Protein AF-A0A1V0URB6-F1 (afdb_monomer_lite)

Foldseek 3Di:
DDDPPADVPNDDPVNDDPPNDDPVNADPPSDDPVNADPPSDDPVNDDPPNDDPVNADVPNDDPVNDDPPNCDPVNDDVPSDDPVNDDPPNQDPVNDDPPPPPPDPDPDPPPPPDPPDDDD

Secondary structure (DSSP, 8-state):
--STTS-TT---GGGS-TT-S-GGGPPTT-S-GGG--TT-S-GGGS-TT-S-GGGSPTT-S-GGGS-TT-S-GGG--TTSS-GGGSPTT-S-GGGS------------TT-SSSS----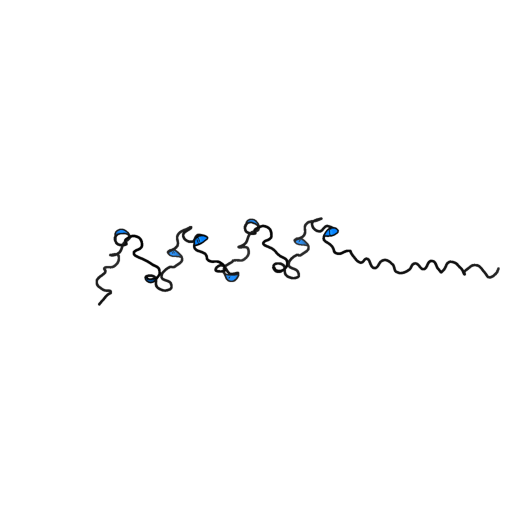-

Organism: NCBI:txid1477

Radius of gyration: 36.59 Å; chains: 1; bounding box: 88×35×110 Å

pLDDT: mean 78.76, std 15.36, range [36.0, 91.94]

Sequence (120 aa):
MGREKIQDGAVGPEQLAFQSVGGQHLEERAVQSDHLDEEAVQSRHIGTGVIQAGHLQNSAVQSDALADGSVNERSLRDGAVITSKLAGYSVTGDKLAPVRSKSSILISTASVRNICVIKV

Structure (mmCIF, N/CA/C/O backbone):
data_AF-A0A1V0URB6-F1
#
_entry.id   AF-A0A1V0URB6-F1
#
loop_
_atom_site.group_PDB
_atom_site.id
_atom_site.type_symbol
_atom_site.label_atom_id
_atom_site.label_alt_id
_atom_site.label_comp_id
_atom_site.label_asym_id
_atom_site.label_entity_id
_atom_site.label_seq_id
_atom_site.pdbx_PDB_ins_code
_atom_site.Cartn_x
_atom_site.Cartn_y
_atom_site.Cartn_z
_atom_site.occupancy
_atom_site.B_iso_or_equiv
_atom_site.auth_seq_id
_atom_site.auth_comp_id
_atom_site.auth_asym_id
_atom_site.auth_atom_id
_atom_site.pdbx_PDB_model_num
ATOM 1 N N . MET A 1 1 ? -22.972 -11.613 41.907 1.00 45.97 1 MET A N 1
ATOM 2 C CA . MET A 1 1 ? -24.144 -10.796 41.515 1.00 45.97 1 MET A CA 1
ATOM 3 C C . MET A 1 1 ? -23.679 -9.847 40.425 1.00 45.97 1 MET A C 1
ATOM 5 O O . MET A 1 1 ? -22.687 -9.188 40.691 1.00 45.97 1 MET A O 1
ATOM 9 N N . GLY A 1 2 ? -24.270 -9.777 39.224 1.00 57.16 2 GLY A N 1
ATOM 10 C CA . GLY A 1 2 ? -23.709 -8.805 38.266 1.00 57.16 2 GLY A CA 1
ATOM 11 C C . GLY A 1 2 ? -24.388 -8.514 36.929 1.00 57.16 2 GLY A C 1
ATOM 12 O O . GLY A 1 2 ? -24.106 -7.455 36.393 1.00 57.16 2 GLY A O 1
ATOM 13 N N . ARG A 1 3 ? -25.262 -9.363 36.373 1.00 61.28 3 ARG A N 1
ATOM 14 C CA . ARG A 1 3 ? -25.781 -9.135 35.002 1.00 61.28 3 ARG A CA 1
ATOM 15 C C . ARG A 1 3 ? -27.259 -8.745 34.907 1.00 61.28 3 ARG A C 1
ATOM 17 O O . ARG A 1 3 ? -27.679 -8.241 33.883 1.00 61.28 3 ARG A O 1
ATOM 24 N N . GLU A 1 4 ? -28.033 -8.902 35.978 1.00 70.25 4 GLU A N 1
ATOM 25 C CA . GLU A 1 4 ? -29.501 -8.758 35.919 1.00 70.25 4 GLU A CA 1
ATOM 26 C C . GLU A 1 4 ? -30.027 -7.356 36.264 1.00 70.25 4 GLU A C 1
ATOM 28 O O . GLU A 1 4 ? -31.230 -7.122 36.253 1.00 70.25 4 GLU A O 1
ATOM 33 N N . LYS A 1 5 ? -29.153 -6.404 36.611 1.00 76.62 5 LYS A N 1
ATOM 34 C CA . LYS A 1 5 ? -29.571 -5.047 37.016 1.00 76.62 5 LYS A CA 1
ATOM 35 C C . LYS A 1 5 ? -29.701 -4.070 35.844 1.00 76.62 5 LYS A C 1
ATOM 37 O O . LYS A 1 5 ? -30.145 -2.946 36.061 1.00 76.62 5 LYS A O 1
ATOM 42 N N . ILE A 1 6 ? -29.309 -4.480 34.641 1.00 81.44 6 ILE A N 1
ATOM 43 C CA . ILE A 1 6 ? -29.324 -3.642 33.443 1.00 81.44 6 ILE A CA 1
ATOM 44 C C . ILE A 1 6 ? -30.411 -4.176 32.517 1.00 81.44 6 ILE A C 1
ATOM 46 O O . ILE A 1 6 ? -30.396 -5.343 32.137 1.00 81.44 6 ILE A O 1
ATOM 50 N N . GLN A 1 7 ? -31.379 -3.317 32.216 1.00 83.31 7 GLN A N 1
ATOM 51 C CA . GLN A 1 7 ? -32.433 -3.602 31.247 1.00 83.31 7 GLN A CA 1
ATOM 52 C C . GLN A 1 7 ? -31.828 -3.532 29.843 1.00 83.31 7 GLN A C 1
ATOM 54 O O . GLN A 1 7 ? -30.874 -2.781 29.624 1.00 83.31 7 GLN A O 1
ATOM 59 N N . ASP A 1 8 ? -32.378 -4.283 28.897 1.00 77.62 8 ASP A N 1
ATO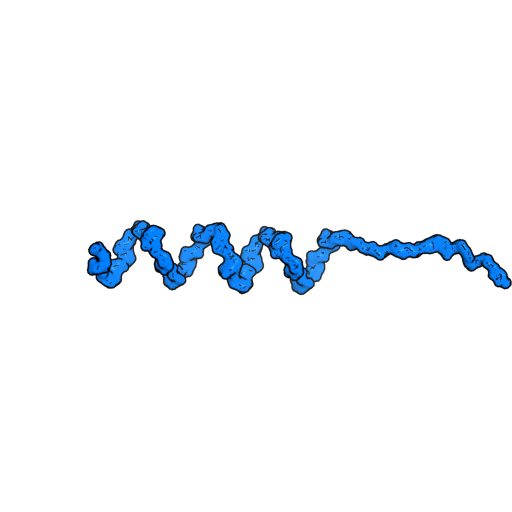M 60 C CA . ASP A 1 8 ? -31.882 -4.245 27.524 1.00 77.62 8 ASP A CA 1
ATOM 61 C C . ASP A 1 8 ? -32.033 -2.825 26.946 1.00 77.62 8 ASP A C 1
ATOM 63 O O . ASP A 1 8 ? -33.069 -2.181 27.125 1.00 77.62 8 ASP A O 1
ATOM 67 N N . GLY A 1 9 ? -30.966 -2.291 26.348 1.00 80.25 9 GLY A N 1
ATOM 68 C CA . GLY A 1 9 ? -30.923 -0.903 25.866 1.00 80.25 9 GLY A CA 1
ATOM 69 C C . GLY A 1 9 ? -30.803 0.189 26.943 1.00 80.25 9 GLY A C 1
ATOM 70 O O . GLY A 1 9 ? -30.852 1.369 26.608 1.00 80.25 9 GLY A O 1
ATOM 71 N N . ALA A 1 10 ? -30.612 -0.149 28.225 1.00 85.00 10 ALA A N 1
ATOM 72 C CA . ALA A 1 10 ? -30.462 0.858 29.287 1.00 85.00 10 ALA A CA 1
ATOM 73 C C . ALA A 1 10 ? -29.160 1.685 29.200 1.00 85.00 10 ALA A C 1
ATOM 75 O O . ALA A 1 10 ? -29.040 2.707 29.876 1.00 85.00 10 ALA A O 1
ATOM 76 N N . VAL A 1 11 ? -28.184 1.246 28.398 1.00 85.12 11 VAL A N 1
ATOM 77 C CA . VAL A 1 11 ? -26.924 1.960 28.151 1.00 85.12 11 VAL A CA 1
ATOM 78 C C . VAL A 1 11 ? -26.919 2.455 26.707 1.00 85.12 11 VAL A C 1
ATOM 80 O O . VAL A 1 11 ? -26.691 1.680 25.782 1.00 85.12 11 VAL A O 1
ATOM 83 N N . GLY A 1 12 ? -27.189 3.744 26.534 1.00 84.19 12 GLY A N 1
ATOM 84 C CA . GLY A 1 12 ? -27.039 4.490 25.291 1.00 84.19 12 GLY A CA 1
ATOM 85 C C . GLY A 1 12 ? -25.819 5.423 25.325 1.00 84.19 12 GLY A C 1
ATOM 86 O O . GLY A 1 12 ? -25.002 5.363 26.253 1.00 84.19 12 GLY A O 1
ATOM 87 N N . PRO A 1 13 ? -25.666 6.291 24.311 1.00 80.19 13 PRO A N 1
ATOM 88 C CA . PRO A 1 13 ? -24.522 7.192 24.207 1.00 80.19 13 PRO A CA 1
ATOM 89 C C . PRO A 1 13 ? -24.460 8.214 25.352 1.00 80.19 13 PRO A C 1
ATOM 91 O O . PRO A 1 13 ? -23.367 8.583 25.775 1.00 80.19 13 PRO A O 1
ATOM 94 N N . GLU A 1 14 ? -25.597 8.629 25.915 1.00 88.19 14 GLU A N 1
ATOM 95 C CA . GLU A 1 14 ? -25.648 9.600 27.015 1.00 88.19 14 GLU A CA 1
ATOM 96 C C . GLU A 1 14 ? -25.140 9.027 28.347 1.00 88.19 14 GLU A C 1
ATOM 98 O O . GLU A 1 14 ? -24.744 9.779 29.239 1.00 88.19 14 GLU A O 1
ATOM 103 N N . GLN A 1 15 ? -25.148 7.700 28.500 1.00 89.00 15 GLN A N 1
ATOM 104 C CA . GLN A 1 15 ? -24.692 7.007 29.708 1.00 89.00 15 GLN A CA 1
ATOM 105 C C . GLN A 1 15 ? -23.187 6.692 29.672 1.00 89.00 15 GLN A C 1
ATOM 107 O O . GLN A 1 15 ? -22.630 6.260 30.685 1.00 89.00 15 GLN A O 1
ATOM 112 N N . LEU A 1 16 ? -22.515 6.927 28.540 1.00 88.00 16 LEU A N 1
ATOM 113 C CA . LEU A 1 16 ? -21.081 6.712 28.371 1.00 88.00 16 LEU A CA 1
ATOM 114 C C . LEU A 1 16 ? -20.331 8.046 28.420 1.00 88.00 16 LEU A C 1
ATOM 116 O O . LEU A 1 16 ? -20.317 8.825 27.471 1.00 88.00 16 LEU A O 1
ATOM 120 N N . ALA 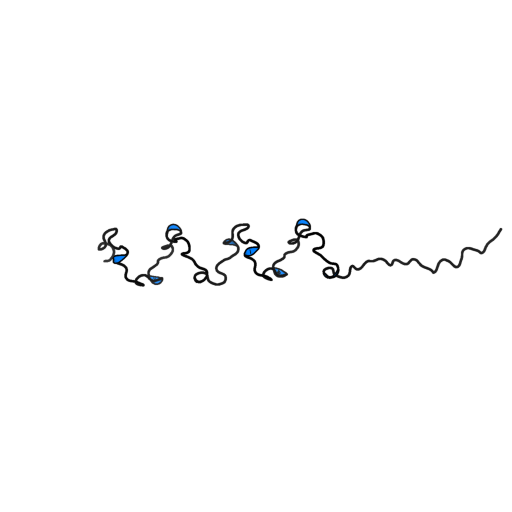A 1 17 ? -19.646 8.296 29.537 1.00 88.69 17 ALA A N 1
ATOM 121 C CA . ALA A 1 17 ? -18.743 9.436 29.636 1.00 88.69 17 ALA A CA 1
ATOM 122 C C . ALA A 1 17 ? -17.556 9.283 28.667 1.00 88.69 17 ALA A C 1
ATOM 124 O O . ALA A 1 17 ? -17.112 8.167 28.371 1.00 88.69 17 ALA A O 1
ATOM 125 N N . PHE A 1 18 ? -17.000 10.410 28.216 1.00 82.69 18 PHE A N 1
ATOM 126 C CA . PHE A 1 18 ? -15.811 10.427 27.363 1.00 82.69 18 PHE A CA 1
ATOM 127 C C . PHE A 1 18 ? -14.676 9.599 27.991 1.00 82.69 18 PHE A C 1
ATOM 129 O O . PHE A 1 18 ? -14.393 9.738 29.178 1.00 82.69 18 PHE A O 1
ATOM 136 N N . GLN A 1 19 ? -14.051 8.721 27.196 1.00 86.19 19 GLN A N 1
ATOM 137 C CA . GLN A 1 19 ? -12.968 7.810 27.616 1.00 86.19 19 GLN A CA 1
ATOM 138 C C . GLN A 1 19 ? -13.325 6.779 28.704 1.00 86.19 19 GLN A C 1
ATOM 140 O O . GLN A 1 19 ? -12.435 6.099 29.212 1.00 86.19 19 GLN A O 1
ATOM 145 N N . SER A 1 20 ? -14.605 6.596 29.040 1.00 90.00 20 SER A N 1
ATOM 146 C CA . SER A 1 20 ? -15.021 5.556 29.996 1.00 90.00 20 SER A CA 1
ATOM 147 C C . SER A 1 20 ? -14.781 4.128 29.480 1.00 90.00 20 SER A C 1
ATOM 149 O O . SER A 1 20 ? -14.551 3.211 30.270 1.00 90.00 20 SER A O 1
ATOM 151 N N . VAL A 1 21 ? -14.775 3.932 28.157 1.00 89.44 21 VAL A N 1
ATOM 152 C CA . VAL A 1 21 ? -14.493 2.649 27.501 1.00 89.44 21 VAL A CA 1
ATOM 153 C C . VAL A 1 21 ? -13.079 2.668 26.917 1.00 89.44 21 VAL A C 1
ATOM 155 O O . VAL A 1 21 ? -12.803 3.398 25.969 1.00 89.44 21 VAL A O 1
ATOM 158 N N . GLY A 1 22 ? -12.177 1.876 27.503 1.00 89.19 22 GLY A N 1
ATOM 159 C CA . GLY A 1 22 ? -10.808 1.680 27.025 1.00 89.19 22 GLY A CA 1
ATOM 160 C C . GLY A 1 22 ? -10.594 0.278 26.456 1.00 89.19 22 GLY A C 1
ATOM 161 O O . GLY A 1 22 ? -11.485 -0.567 26.499 1.00 89.19 22 GLY A O 1
ATOM 162 N N . GLY A 1 23 ? -9.378 0.007 25.975 1.00 88.12 23 GLY A N 1
ATOM 163 C CA . GLY A 1 23 ? -9.032 -1.290 25.383 1.00 88.12 23 GLY A CA 1
ATOM 164 C C . GLY A 1 23 ? -9.242 -2.473 26.332 1.00 88.12 23 GLY A C 1
ATOM 165 O O . GLY A 1 23 ? -9.705 -3.518 25.894 1.00 88.12 23 GLY A O 1
ATOM 166 N N . GLN A 1 24 ? -9.001 -2.305 27.641 1.00 89.75 24 GLN A N 1
ATOM 167 C CA . GLN A 1 24 ? -9.224 -3.378 28.619 1.00 89.75 24 GLN A CA 1
ATOM 168 C C . GLN A 1 24 ? -10.704 -3.749 28.832 1.00 89.75 24 GLN A C 1
ATOM 170 O O . GLN A 1 24 ? -10.987 -4.750 29.484 1.00 89.75 24 GLN A O 1
ATOM 175 N N . HIS A 1 25 ? -11.645 -2.940 28.334 1.00 90.44 25 HIS A N 1
ATOM 176 C CA . HIS A 1 25 ? -13.082 -3.220 28.413 1.00 90.44 25 HIS A CA 1
ATOM 177 C C . HIS A 1 25 ? -13.599 -3.972 27.175 1.00 90.44 25 HIS A C 1
ATOM 179 O O . HIS A 1 25 ? -14.762 -4.368 27.155 1.00 90.44 25 HIS A O 1
ATOM 185 N N . LEU A 1 26 ? -12.762 -4.162 26.147 1.00 90.44 26 LEU A N 1
ATOM 186 C CA . LEU A 1 26 ? -13.113 -4.870 24.919 1.00 90.44 26 LEU A CA 1
ATOM 187 C C . LEU A 1 26 ? -12.620 -6.318 24.991 1.00 90.44 26 LEU A C 1
ATOM 189 O O . LEU A 1 26 ? -11.422 -6.572 25.112 1.00 90.44 26 LEU A O 1
ATOM 193 N N . GLU A 1 27 ? -13.546 -7.271 24.894 1.00 90.81 27 GLU A N 1
ATOM 194 C CA . GLU A 1 27 ? -13.201 -8.683 24.731 1.00 90.81 27 GLU A CA 1
ATOM 195 C C . GLU A 1 27 ? -12.737 -8.986 23.297 1.00 90.81 27 GLU A C 1
ATOM 197 O O . GLU A 1 27 ? -12.949 -8.215 22.354 1.00 90.81 27 GLU A O 1
ATOM 202 N N . GLU A 1 28 ? -12.099 -10.143 23.120 1.00 87.88 28 GLU A N 1
ATOM 203 C CA . GLU A 1 28 ? -11.702 -10.624 21.800 1.00 87.88 28 GLU A CA 1
ATOM 204 C C . GLU A 1 28 ? -12.926 -10.679 20.866 1.00 87.88 28 GLU A C 1
ATOM 206 O O . GLU A 1 28 ? -13.954 -11.261 21.210 1.00 87.88 28 GLU A O 1
ATOM 211 N N . ARG A 1 29 ? -12.809 -10.088 19.668 1.00 86.44 29 ARG A N 1
ATOM 212 C CA . ARG A 1 29 ? -13.881 -10.001 18.649 1.00 86.44 29 ARG A CA 1
ATOM 213 C C . ARG A 1 29 ? -15.091 -9.140 19.038 1.00 86.44 29 ARG A C 1
ATOM 215 O O . ARG A 1 29 ? -16.118 -9.214 18.366 1.00 86.44 29 ARG A O 1
ATOM 222 N N . ALA A 1 30 ? -14.972 -8.289 20.059 1.00 91.75 30 ALA A N 1
ATOM 223 C CA . ALA A 1 30 ? -16.007 -7.303 20.383 1.00 91.75 30 ALA A CA 1
ATOM 224 C C . ALA A 1 30 ? -16.223 -6.273 19.252 1.00 91.75 30 ALA A C 1
ATOM 226 O O . ALA A 1 30 ? -17.331 -5.780 19.061 1.00 91.75 30 ALA A O 1
ATOM 227 N N . VAL A 1 31 ? -15.177 -5.965 18.477 1.00 91.69 31 VAL A N 1
ATOM 228 C CA . VAL A 1 31 ? -15.253 -5.085 17.301 1.00 91.69 31 VAL A CA 1
ATOM 229 C C . VAL A 1 31 ? -15.284 -5.939 16.036 1.00 91.69 31 VAL A C 1
ATOM 231 O O . VAL A 1 31 ? -14.348 -6.695 15.778 1.00 91.69 31 VAL A O 1
ATOM 234 N N . GLN A 1 32 ? -16.367 -5.821 15.268 1.00 91.69 32 GLN A N 1
ATOM 235 C CA . GLN A 1 32 ? -16.572 -6.500 13.989 1.00 91.69 32 GLN A CA 1
ATOM 236 C C . GLN A 1 32 ? -16.592 -5.479 12.850 1.00 91.69 32 GLN A C 1
ATOM 238 O O . GLN A 1 32 ? -16.606 -4.274 13.094 1.00 91.69 32 GLN A O 1
ATOM 243 N N . SER A 1 33 ? -16.597 -5.966 11.609 1.00 87.31 33 SER A N 1
ATOM 244 C CA . SER A 1 33 ? -16.597 -5.144 10.394 1.00 87.31 33 SER A CA 1
ATOM 245 C C . SER A 1 33 ? -17.702 -4.086 10.404 1.00 87.31 33 SER A C 1
ATOM 247 O O . SER A 1 33 ? -17.443 -2.934 10.088 1.00 87.31 33 SER A O 1
ATOM 249 N N . ASP A 1 34 ? -18.901 -4.467 10.848 1.00 91.56 34 ASP A N 1
ATOM 250 C CA . ASP A 1 34 ? -20.090 -3.607 10.856 1.00 91.56 34 ASP A CA 1
ATOM 251 C C . ASP A 1 34 ? -20.021 -2.490 11.913 1.00 91.56 34 ASP A C 1
ATOM 253 O O . ASP A 1 34 ? -20.847 -1.583 11.912 1.00 91.56 34 ASP A O 1
ATOM 257 N N . HIS A 1 35 ? -19.048 -2.546 12.830 1.00 91.75 35 HIS A N 1
ATOM 258 C CA . HIS A 1 35 ? -18.810 -1.503 13.833 1.00 91.75 35 HIS A CA 1
ATOM 259 C C . HIS A 1 35 ? -17.837 -0.417 13.340 1.00 91.75 35 HIS A C 1
ATOM 261 O O . HIS A 1 35 ? -17.582 0.542 14.070 1.00 91.75 35 HIS A O 1
ATOM 267 N N . LEU A 1 36 ? -17.230 -0.590 12.161 1.00 91.50 36 LEU A N 1
ATOM 268 C CA . LEU A 1 36 ? -16.251 0.337 11.599 1.00 91.50 36 LEU A CA 1
ATOM 269 C C . LEU A 1 36 ? -16.888 1.142 10.466 1.00 91.50 36 LEU A C 1
ATOM 271 O O . LEU A 1 36 ? -17.115 0.619 9.379 1.00 91.50 36 LEU A O 1
ATOM 275 N N . ASP A 1 37 ? -17.116 2.427 10.722 1.00 91.12 37 ASP A N 1
ATOM 276 C CA . ASP A 1 37 ? -17.516 3.377 9.687 1.00 91.12 37 ASP A CA 1
ATOM 277 C C . ASP A 1 37 ? -16.365 3.683 8.716 1.00 91.12 37 ASP A C 1
ATOM 279 O O . ASP A 1 37 ? -15.185 3.392 8.961 1.00 91.12 37 ASP A O 1
ATOM 283 N N . GLU A 1 38 ? -16.719 4.309 7.596 1.00 88.44 38 GLU A N 1
ATOM 284 C CA . GLU A 1 38 ? -15.756 4.800 6.620 1.00 88.44 38 GLU A CA 1
ATOM 285 C C . GLU A 1 38 ? -14.728 5.726 7.302 1.00 88.44 38 GLU A C 1
ATOM 287 O O . GLU A 1 38 ? -15.059 6.529 8.172 1.00 88.44 38 GLU A O 1
ATOM 292 N N . GLU A 1 39 ? -13.450 5.560 6.956 1.00 87.19 39 GLU A N 1
ATOM 293 C CA . GLU A 1 39 ? -12.315 6.290 7.551 1.00 87.19 39 GLU A CA 1
ATOM 294 C C . GLU A 1 39 ? -12.051 6.060 9.056 1.00 87.19 39 GLU A C 1
ATOM 296 O O . GLU A 1 39 ? -11.136 6.676 9.616 1.00 87.19 39 GLU A O 1
ATOM 301 N N . ALA A 1 40 ? -12.750 5.129 9.720 1.00 91.62 40 ALA A N 1
ATOM 302 C CA . ALA A 1 40 ? -12.485 4.804 11.128 1.00 91.62 40 ALA A CA 1
ATOM 303 C C . ALA A 1 40 ? -11.035 4.321 11.364 1.00 91.62 40 ALA A C 1
ATOM 305 O O . ALA A 1 40 ? -10.413 4.606 12.395 1.00 91.62 40 ALA A O 1
ATOM 306 N N . VAL A 1 41 ? -10.451 3.620 10.385 1.00 91.94 41 VAL A N 1
ATOM 307 C CA . VAL A 1 41 ? -9.054 3.164 10.410 1.00 91.94 41 VAL A CA 1
ATOM 308 C C . VAL A 1 41 ? -8.192 4.050 9.512 1.00 91.94 41 VAL A C 1
ATOM 310 O O . VAL A 1 41 ? -8.203 3.932 8.293 1.00 91.94 41 VAL A O 1
ATOM 313 N N . GLN A 1 42 ? -7.402 4.922 10.136 1.00 91.62 42 GLN A N 1
ATOM 314 C CA . GLN A 1 42 ? -6.457 5.820 9.476 1.00 91.62 42 GLN A CA 1
ATOM 315 C C . GLN A 1 42 ? -5.031 5.266 9.541 1.00 91.62 42 GLN A C 1
ATOM 317 O O . GLN A 1 42 ? -4.717 4.418 10.377 1.00 91.62 42 GLN A O 1
ATOM 322 N N . SER A 1 43 ? -4.118 5.823 8.740 1.00 87.19 43 SER A N 1
ATOM 323 C CA . SER A 1 43 ? -2.706 5.406 8.693 1.00 87.19 43 SER A CA 1
ATOM 324 C C . SER A 1 43 ? -2.026 5.391 10.068 1.00 87.19 43 SER A C 1
ATOM 326 O O . SER A 1 43 ? -1.230 4.504 10.350 1.00 87.19 43 SER A O 1
ATOM 328 N N . ARG A 1 44 ? -2.383 6.323 10.965 1.00 90.62 44 ARG A N 1
ATOM 329 C CA . ARG A 1 44 ? -1.869 6.385 12.349 1.00 90.62 44 ARG A CA 1
ATOM 330 C C . ARG A 1 44 ? -2.282 5.199 13.232 1.00 90.62 44 ARG A C 1
ATOM 332 O O . ARG A 1 44 ? -1.662 4.980 14.266 1.00 90.62 44 ARG A O 1
ATOM 339 N N . HIS A 1 45 ? -3.340 4.476 12.863 1.00 91.38 45 HIS A N 1
ATOM 340 C CA . HIS A 1 45 ? -3.816 3.285 13.572 1.00 91.38 45 HIS A CA 1
ATOM 341 C C . HIS A 1 45 ? -3.089 2.012 13.108 1.00 91.38 45 HIS A C 1
ATOM 343 O O . HIS A 1 45 ? -3.161 0.987 13.782 1.00 91.38 45 HIS A O 1
ATOM 349 N N . ILE A 1 46 ? -2.381 2.064 11.973 1.00 90.19 46 ILE A N 1
ATOM 350 C CA . ILE A 1 46 ? -1.711 0.913 11.367 1.00 90.19 46 ILE A CA 1
ATOM 351 C C . ILE A 1 46 ? -0.221 0.962 11.711 1.00 90.19 46 ILE A C 1
ATOM 353 O O . ILE A 1 46 ? 0.514 1.846 11.276 1.00 90.19 46 ILE A O 1
ATOM 357 N N . GLY A 1 47 ? 0.236 -0.014 12.494 1.00 88.50 47 GLY A N 1
ATOM 358 C CA . GLY A 1 47 ? 1.652 -0.167 12.821 1.00 88.50 47 GLY A CA 1
ATOM 359 C C . GLY A 1 47 ? 2.493 -0.671 11.643 1.00 88.50 47 GLY A C 1
ATOM 360 O O . GLY A 1 47 ? 1.999 -1.309 10.709 1.00 88.50 47 GLY A O 1
ATOM 361 N N . THR A 1 48 ? 3.803 -0.439 11.715 1.00 87.06 48 THR A N 1
ATOM 362 C CA . THR A 1 48 ? 4.764 -0.959 10.734 1.00 87.06 48 THR A CA 1
ATOM 363 C C . THR A 1 48 ? 4.691 -2.486 10.650 1.00 87.06 48 THR A C 1
ATOM 365 O O . THR A 1 48 ? 4.773 -3.174 11.664 1.00 87.06 48 THR A O 1
ATOM 368 N N . GLY A 1 49 ? 4.562 -3.022 9.433 1.00 83.00 49 GLY A N 1
ATOM 369 C CA . GLY A 1 49 ? 4.546 -4.468 9.177 1.00 83.00 49 GLY A CA 1
ATOM 370 C C . GLY A 1 49 ? 3.215 -5.174 9.460 1.00 83.00 49 GLY A C 1
ATOM 371 O O . GLY A 1 49 ? 3.130 -6.387 9.276 1.00 83.00 49 GLY A O 1
ATOM 372 N N . VAL A 1 50 ? 2.172 -4.440 9.867 1.00 90.38 50 VAL A N 1
ATOM 373 C CA . VAL A 1 50 ? 0.827 -5.005 10.085 1.00 90.38 50 VAL A CA 1
ATOM 374 C C . VAL A 1 50 ? 0.195 -5.457 8.765 1.00 90.38 50 VAL A C 1
ATOM 376 O O . VAL A 1 50 ? -0.442 -6.506 8.705 1.00 90.38 50 VAL A O 1
ATOM 379 N N . ILE A 1 51 ? 0.395 -4.701 7.683 1.00 89.25 51 ILE A N 1
ATOM 380 C CA . ILE A 1 51 ? -0.076 -5.085 6.350 1.00 89.25 51 ILE A CA 1
ATOM 381 C C . ILE A 1 51 ? 0.934 -6.044 5.717 1.00 89.25 51 ILE A C 1
ATOM 383 O O . ILE A 1 51 ? 2.039 -5.650 5.349 1.00 89.25 51 ILE A O 1
ATOM 387 N N . GLN A 1 52 ? 0.544 -7.313 5.607 1.00 88.12 52 GLN A N 1
ATOM 388 C CA . GLN A 1 52 ? 1.329 -8.373 4.982 1.00 88.12 52 GLN A CA 1
ATOM 389 C C . GLN A 1 52 ? 0.790 -8.686 3.586 1.00 88.12 52 GLN A C 1
ATOM 391 O O . GLN A 1 52 ? -0.332 -8.319 3.243 1.00 88.12 52 GLN A O 1
ATOM 396 N N . ALA A 1 53 ? 1.566 -9.423 2.788 1.00 83.31 53 ALA A N 1
ATOM 397 C CA . ALA A 1 53 ? 1.178 -9.788 1.424 1.00 83.31 53 ALA A CA 1
ATOM 398 C C . ALA A 1 53 ? -0.189 -10.499 1.349 1.00 83.31 53 ALA A C 1
ATOM 400 O O . ALA A 1 53 ? -0.934 -10.270 0.406 1.00 83.31 53 ALA A O 1
ATOM 401 N N . GLY A 1 54 ? -0.549 -11.304 2.357 1.00 86.38 54 GLY A N 1
ATOM 402 C CA . GLY A 1 54 ? -1.850 -11.983 2.418 1.00 86.38 54 GLY A CA 1
ATOM 403 C C . GLY A 1 54 ? -3.049 -11.057 2.657 1.00 86.38 54 GLY A C 1
ATOM 404 O O . GLY A 1 54 ? -4.180 -11.468 2.426 1.00 86.38 54 GLY A O 1
ATOM 405 N N . HIS A 1 55 ? -2.821 -9.816 3.095 1.00 88.75 55 HIS A N 1
ATOM 406 C CA . HIS A 1 55 ? -3.876 -8.811 3.270 1.00 88.75 55 HIS A CA 1
ATOM 407 C C . HIS A 1 55 ? -4.176 -8.049 1.971 1.00 88.75 55 HIS A C 1
ATOM 409 O O . HIS A 1 55 ? -5.154 -7.309 1.904 1.00 88.75 55 HIS A O 1
ATOM 415 N N . LEU A 1 56 ? -3.333 -8.198 0.944 1.00 87.56 56 LEU A N 1
ATOM 416 C CA . LEU A 1 56 ? -3.459 -7.490 -0.323 1.00 87.56 56 LEU A CA 1
ATOM 417 C C . LEU A 1 56 ? -4.093 -8.409 -1.366 1.00 87.56 56 LEU A C 1
ATOM 419 O O . LEU A 1 56 ? -3.561 -9.469 -1.691 1.00 87.56 56 LEU A O 1
ATOM 423 N N . GLN A 1 57 ? -5.222 -7.980 -1.927 1.00 86.50 57 GLN A N 1
ATOM 424 C CA . GLN A 1 57 ? -5.802 -8.639 -3.095 1.00 86.50 57 GLN A CA 1
ATOM 425 C C . GLN A 1 57 ? -4.899 -8.490 -4.329 1.00 86.50 57 GLN A C 1
ATOM 427 O O . GLN A 1 57 ? -4.053 -7.593 -4.412 1.00 86.50 57 GLN A O 1
ATOM 432 N N . ASN A 1 58 ? -5.111 -9.350 -5.327 1.00 80.25 58 ASN A N 1
ATOM 433 C CA . ASN A 1 58 ? -4.437 -9.208 -6.616 1.00 80.25 58 ASN A CA 1
ATOM 434 C C . ASN A 1 58 ? -4.701 -7.809 -7.189 1.00 80.25 58 ASN A C 1
ATOM 436 O O . ASN A 1 58 ? -5.841 -7.352 -7.223 1.00 80.25 58 ASN A O 1
ATOM 440 N N . SER A 1 59 ? -3.634 -7.135 -7.624 1.00 79.31 59 SER A N 1
ATOM 441 C CA . SER A 1 59 ? -3.676 -5.761 -8.147 1.00 79.31 59 SER A CA 1
ATOM 442 C C . SER A 1 59 ? -4.099 -4.681 -7.139 1.00 79.31 59 SER A C 1
ATOM 444 O O . SER A 1 59 ? -4.421 -3.570 -7.552 1.00 79.31 59 SER A O 1
ATOM 446 N N . ALA A 1 60 ? -4.060 -4.959 -5.828 1.00 85.69 60 ALA A N 1
ATOM 447 C CA . ALA A 1 60 ? -4.325 -3.945 -4.799 1.00 85.69 60 ALA A CA 1
ATOM 448 C C . ALA A 1 60 ? -3.333 -2.773 -4.853 1.00 85.69 60 ALA A C 1
ATOM 450 O O . ALA A 1 60 ? -3.693 -1.637 -4.564 1.00 85.69 60 ALA A O 1
ATOM 451 N N . VAL A 1 61 ? -2.078 -3.055 -5.212 1.00 86.75 61 VAL A N 1
ATOM 452 C CA . VAL A 1 61 ? -1.023 -2.046 -5.323 1.00 86.75 61 VAL A CA 1
ATOM 453 C C . VAL A 1 61 ? -0.965 -1.561 -6.765 1.00 86.75 61 VAL A C 1
ATOM 455 O O . VAL A 1 61 ? -0.516 -2.284 -7.656 1.00 86.75 61 VAL A O 1
ATOM 458 N N . GLN A 1 62 ? -1.443 -0.339 -6.986 1.00 86.00 62 GLN A N 1
ATOM 459 C CA . GLN A 1 62 ? -1.350 0.351 -8.271 1.00 86.00 62 GLN A CA 1
ATOM 460 C C . GLN A 1 62 ? -0.025 1.113 -8.383 1.00 86.00 62 GLN A C 1
ATOM 462 O O . GLN A 1 62 ? 0.659 1.335 -7.383 1.00 86.00 62 GLN A O 1
ATOM 467 N N . SER A 1 63 ? 0.341 1.516 -9.601 1.00 80.50 63 SER A N 1
ATOM 468 C CA . SER A 1 63 ? 1.578 2.263 -9.877 1.00 80.50 63 SER A CA 1
ATOM 469 C C . SER A 1 63 ? 1.723 3.509 -9.008 1.00 80.50 63 SER A C 1
ATOM 471 O O . SER A 1 63 ? 2.810 3.782 -8.519 1.00 80.50 63 SER A O 1
ATOM 473 N N . ASP A 1 64 ? 0.619 4.206 -8.755 1.00 84.25 64 ASP A N 1
ATOM 474 C CA . ASP A 1 64 ? 0.609 5.479 -8.030 1.00 84.25 64 ASP A CA 1
ATOM 475 C C . ASP A 1 64 ? 0.857 5.291 -6.525 1.00 84.25 64 ASP A C 1
ATOM 477 O O . ASP A 1 64 ? 1.224 6.228 -5.820 1.00 84.25 64 ASP A O 1
ATOM 481 N N . ALA A 1 65 ? 0.688 4.062 -6.028 1.00 84.12 65 ALA A N 1
ATOM 482 C CA . ALA A 1 65 ? 0.993 3.692 -4.651 1.00 84.12 65 ALA A CA 1
ATOM 483 C C . ALA A 1 65 ? 2.479 3.339 -4.444 1.00 84.12 65 ALA A C 1
ATOM 485 O O . ALA A 1 65 ? 2.909 3.132 -3.307 1.00 84.12 65 ALA A O 1
ATOM 486 N N . LEU A 1 66 ? 3.271 3.244 -5.519 1.00 86.25 66 LEU A N 1
ATOM 487 C CA . LEU A 1 66 ? 4.697 2.939 -5.447 1.00 86.25 66 LEU A CA 1
ATOM 488 C C . LEU A 1 66 ? 5.501 4.237 -5.391 1.00 86.25 66 LEU A C 1
ATOM 490 O O . LEU A 1 66 ? 5.572 4.985 -6.359 1.00 86.25 66 LEU A O 1
ATOM 494 N N . ALA A 1 67 ? 6.161 4.477 -4.258 1.00 84.81 67 ALA A N 1
ATOM 495 C CA . ALA A 1 67 ? 7.123 5.566 -4.145 1.00 84.81 67 ALA A CA 1
ATOM 496 C C . ALA A 1 67 ? 8.345 5.324 -5.047 1.00 84.81 67 ALA A C 1
ATOM 498 O O . ALA A 1 67 ? 8.743 4.173 -5.284 1.00 84.81 67 ALA A O 1
ATOM 499 N N . ASP A 1 68 ? 8.985 6.408 -5.484 1.00 81.19 68 ASP A N 1
ATOM 500 C CA . ASP A 1 68 ? 10.222 6.351 -6.261 1.00 81.19 68 ASP A CA 1
ATOM 501 C C . ASP A 1 68 ? 11.295 5.527 -5.533 1.00 81.19 68 ASP A C 1
ATOM 503 O O . ASP A 1 68 ? 11.585 5.726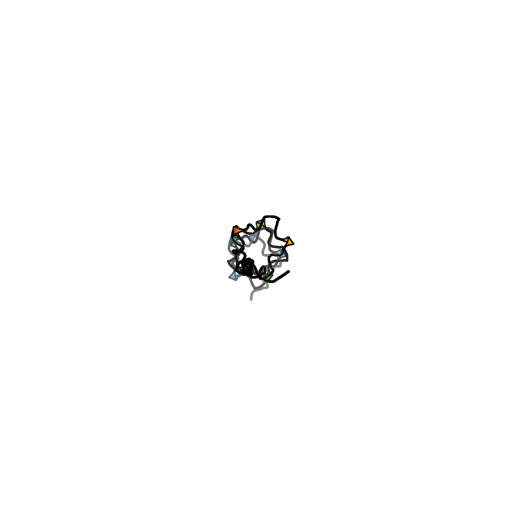 -4.352 1.00 81.19 68 ASP A O 1
ATOM 507 N N . GLY A 1 69 ? 11.875 4.557 -6.243 1.00 79.06 69 GLY A N 1
ATOM 508 C CA . GLY A 1 69 ? 12.898 3.657 -5.698 1.00 79.06 69 GLY A CA 1
ATOM 509 C C . GLY A 1 69 ? 12.378 2.543 -4.779 1.00 79.06 69 GLY A C 1
ATOM 510 O O . GLY A 1 69 ? 13.183 1.769 -4.262 1.00 79.06 69 GLY A O 1
ATOM 511 N N . SER A 1 70 ? 11.059 2.405 -4.592 1.00 86.44 70 SER A N 1
ATOM 512 C CA . SER A 1 70 ? 10.473 1.308 -3.797 1.00 86.44 70 SER A CA 1
ATOM 513 C C . SER A 1 70 ? 10.753 -0.084 -4.385 1.00 86.44 70 SER A C 1
ATOM 515 O O . SER A 1 70 ? 10.899 -1.064 -3.650 1.00 86.44 70 SER A O 1
ATOM 517 N N . VAL A 1 71 ? 10.879 -0.179 -5.711 1.00 88.31 71 VAL A N 1
ATOM 518 C CA . VAL A 1 71 ? 11.256 -1.404 -6.422 1.00 88.31 71 VAL A CA 1
ATOM 519 C C . VAL A 1 71 ? 12.777 -1.452 -6.563 1.00 88.31 71 VAL A C 1
ATOM 521 O O . VAL A 1 71 ? 13.360 -0.689 -7.329 1.00 88.31 71 VAL A O 1
ATOM 524 N N . ASN A 1 72 ? 13.421 -2.359 -5.825 1.00 87.38 72 ASN A N 1
ATOM 525 C CA . ASN A 1 72 ? 14.866 -2.586 -5.879 1.00 87.38 72 ASN A CA 1
ATOM 526 C C . ASN A 1 72 ? 15.203 -3.936 -6.538 1.00 87.38 72 ASN A C 1
ATOM 528 O O . ASN A 1 72 ? 14.313 -4.715 -6.876 1.00 87.38 72 ASN A O 1
ATOM 532 N N . GLU A 1 73 ? 16.495 -4.230 -6.699 1.00 83.12 73 GLU A N 1
ATOM 533 C CA . GLU A 1 73 ? 16.980 -5.479 -7.310 1.00 83.12 73 GLU A CA 1
ATOM 534 C C . GLU A 1 73 ? 16.390 -6.731 -6.649 1.00 83.12 73 GLU A C 1
ATOM 536 O O . GLU A 1 73 ? 16.036 -7.687 -7.328 1.00 83.12 73 GLU A O 1
ATOM 541 N N . ARG A 1 74 ? 16.208 -6.712 -5.323 1.00 84.69 74 ARG A N 1
ATOM 542 C CA . ARG A 1 74 ? 15.649 -7.838 -4.562 1.00 84.69 74 ARG A CA 1
ATOM 543 C C . ARG A 1 74 ? 14.137 -7.988 -4.760 1.00 84.69 74 ARG A C 1
ATOM 545 O O . ARG A 1 74 ? 13.596 -9.070 -4.538 1.00 84.69 74 ARG A O 1
ATOM 552 N N . SER A 1 75 ? 13.459 -6.918 -5.170 1.00 85.38 75 SER A N 1
ATOM 553 C CA . SER A 1 75 ? 12.035 -6.928 -5.513 1.00 85.38 75 SER A CA 1
ATOM 554 C C . SER A 1 75 ? 11.767 -7.602 -6.864 1.00 85.38 75 SER A C 1
ATOM 556 O O . SER A 1 75 ? 10.643 -8.041 -7.109 1.00 85.38 75 SER A O 1
ATOM 558 N N . LEU A 1 76 ? 12.777 -7.716 -7.736 1.00 88.12 76 LEU A N 1
ATOM 559 C CA . LEU A 1 76 ? 12.665 -8.329 -9.058 1.00 88.12 76 LEU A CA 1
ATOM 560 C C . LEU A 1 76 ? 13.247 -9.746 -9.039 1.00 88.12 76 LEU A C 1
ATOM 562 O O . LEU A 1 76 ? 14.445 -9.945 -8.882 1.00 88.12 76 LEU A O 1
ATOM 566 N N . ARG A 1 77 ? 12.387 -10.750 -9.218 1.00 85.56 77 ARG A N 1
ATOM 567 C CA . ARG A 1 77 ? 12.824 -12.143 -9.401 1.00 85.56 77 ARG A CA 1
ATOM 568 C C . ARG A 1 77 ? 13.233 -12.398 -10.849 1.00 85.56 77 ARG A C 1
ATOM 570 O O . ARG A 1 77 ? 12.819 -11.670 -11.754 1.00 85.56 77 ARG A O 1
ATOM 577 N N . ASP A 1 78 ? 13.967 -13.482 -11.074 1.00 84.19 78 ASP A N 1
ATOM 578 C CA . ASP A 1 78 ? 14.306 -13.948 -12.418 1.00 84.19 78 ASP A CA 1
ATOM 579 C C . ASP A 1 78 ? 13.040 -14.093 -13.277 1.00 84.19 78 ASP A C 1
ATOM 581 O O . ASP A 1 78 ? 12.067 -14.741 -12.888 1.00 84.19 78 ASP A O 1
ATOM 585 N N . GLY A 1 79 ? 13.038 -13.438 -14.440 1.00 81.88 79 GLY A N 1
ATOM 586 C CA . GLY A 1 79 ? 11.892 -13.418 -15.353 1.00 81.88 79 GLY A CA 1
ATOM 587 C C . GLY A 1 79 ? 10.761 -12.452 -14.979 1.00 81.88 79 GLY A C 1
ATOM 588 O O . GLY A 1 79 ? 9.764 -12.409 -15.696 1.00 81.88 79 GLY A O 1
ATOM 589 N N . ALA A 1 80 ? 10.891 -11.646 -13.917 1.00 87.06 80 ALA A N 1
ATOM 590 C CA . ALA A 1 80 ? 9.886 -10.634 -13.564 1.00 87.06 80 ALA A CA 1
ATOM 591 C C . ALA A 1 80 ? 9.715 -9.565 -14.660 1.00 87.06 80 ALA A C 1
ATOM 593 O O . ALA A 1 80 ? 8.609 -9.076 -14.894 1.00 87.06 80 ALA A O 1
ATOM 594 N N . VAL A 1 81 ? 10.803 -9.224 -15.358 1.00 89.44 81 VAL A N 1
ATOM 595 C CA . VAL A 1 81 ? 10.789 -8.303 -16.499 1.00 89.44 81 VAL A CA 1
ATOM 596 C C . VAL A 1 81 ? 10.813 -9.118 -17.790 1.00 89.44 81 VAL A C 1
ATOM 598 O O . VAL A 1 81 ? 11.838 -9.682 -18.164 1.00 89.44 81 VAL A O 1
ATOM 601 N N . ILE A 1 82 ? 9.667 -9.182 -18.470 1.00 88.69 82 ILE A N 1
ATOM 602 C CA . ILE A 1 82 ? 9.523 -9.828 -19.782 1.00 88.69 82 ILE A CA 1
ATOM 603 C C . ILE A 1 82 ? 9.552 -8.794 -20.911 1.00 88.69 82 ILE A C 1
ATOM 605 O O . ILE A 1 82 ? 9.344 -7.603 -20.688 1.00 88.69 82 ILE A O 1
ATOM 609 N N . THR A 1 83 ? 9.761 -9.252 -22.146 1.00 85.88 83 THR A N 1
ATOM 610 C CA . THR A 1 83 ? 9.879 -8.386 -23.334 1.00 85.88 83 THR A CA 1
ATOM 611 C C . THR A 1 83 ? 8.689 -7.446 -23.522 1.00 85.88 83 THR A C 1
ATOM 613 O O . THR A 1 83 ? 8.885 -6.293 -23.879 1.00 85.88 83 THR A O 1
ATOM 616 N N . SER A 1 84 ? 7.466 -7.885 -23.209 1.00 88.44 84 SER A N 1
ATOM 617 C CA . SER A 1 84 ? 6.261 -7.045 -23.303 1.00 88.44 84 SER A CA 1
ATOM 618 C C . SER A 1 84 ? 6.181 -5.932 -22.253 1.00 88.44 84 SER A C 1
ATOM 620 O O . SER A 1 84 ? 5.342 -5.043 -22.375 1.00 88.44 84 SER A O 1
ATOM 622 N N . LYS A 1 85 ? 7.029 -5.967 -21.218 1.00 88.06 85 LYS A N 1
ATOM 623 C CA . LYS A 1 85 ? 7.147 -4.907 -20.205 1.00 88.06 85 LYS A CA 1
ATOM 624 C C . LYS A 1 85 ? 8.196 -3.857 -20.571 1.00 88.06 85 LYS A C 1
ATOM 626 O O . LYS A 1 85 ? 8.259 -2.826 -19.911 1.00 88.06 85 LYS A O 1
ATOM 631 N N . LEU A 1 86 ? 9.001 -4.102 -21.606 1.00 89.00 86 LEU A N 1
ATOM 632 C CA . LEU A 1 86 ? 10.027 -3.180 -22.080 1.00 89.00 86 LEU A CA 1
ATOM 633 C C . LEU A 1 86 ? 9.501 -2.392 -23.279 1.00 89.00 86 LEU A C 1
ATOM 635 O O . LEU A 1 86 ? 9.178 -2.960 -24.321 1.00 89.00 86 LEU A O 1
ATOM 639 N N . ALA A 1 87 ? 9.450 -1.070 -23.143 1.00 87.56 87 ALA A N 1
ATOM 640 C CA . ALA A 1 87 ? 9.185 -0.200 -24.279 1.00 87.56 87 ALA A CA 1
ATOM 641 C C . ALA A 1 87 ? 10.388 -0.178 -25.237 1.00 87.56 87 ALA A C 1
ATOM 643 O O . ALA A 1 87 ? 11.541 -0.367 -24.829 1.00 87.56 87 ALA 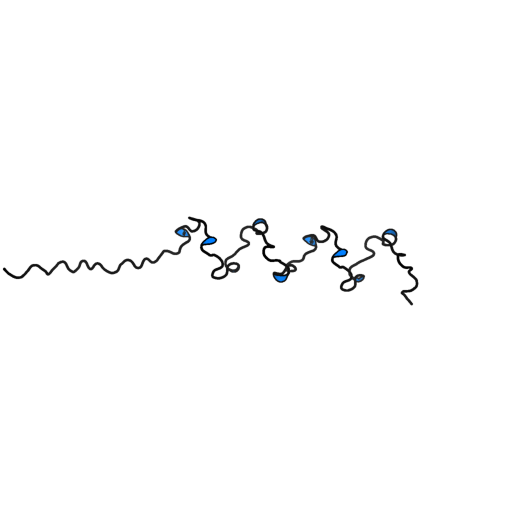A O 1
ATOM 644 N N . GLY A 1 88 ? 10.128 0.095 -26.519 1.00 86.75 88 GLY A N 1
ATOM 645 C CA . GLY A 1 88 ? 11.190 0.330 -27.496 1.00 86.75 88 GLY A CA 1
ATOM 646 C C . GLY A 1 88 ? 12.146 1.414 -26.994 1.00 86.75 88 GLY A C 1
ATOM 647 O O . GLY A 1 88 ? 11.706 2.419 -26.443 1.00 86.75 88 GLY A O 1
ATOM 648 N N . TYR A 1 89 ? 13.452 1.189 -27.153 1.00 82.56 89 TYR A N 1
ATOM 649 C CA . TYR A 1 89 ? 14.519 2.091 -26.689 1.00 82.56 89 TYR A CA 1
ATOM 650 C C . TYR A 1 89 ? 14.629 2.277 -25.164 1.00 82.56 89 TYR A C 1
ATOM 652 O O . TYR A 1 89 ? 15.478 3.041 -24.713 1.00 82.56 89 TYR A O 1
ATOM 660 N N . SER A 1 90 ? 13.844 1.555 -24.353 1.00 87.56 90 SER A N 1
ATOM 661 C CA . SER A 1 90 ? 13.933 1.635 -22.886 1.00 87.56 90 SER A CA 1
ATOM 662 C C . SER A 1 90 ? 15.259 1.093 -22.337 1.00 87.56 90 SER A C 1
ATOM 664 O O . SER A 1 90 ? 15.691 1.510 -21.264 1.00 87.56 90 SER A O 1
ATOM 666 N N . VAL A 1 91 ? 15.903 0.173 -23.059 1.00 86.75 91 VAL A N 1
ATOM 667 C CA . VAL A 1 91 ? 17.225 -0.369 -22.727 1.00 86.75 91 VAL A CA 1
ATOM 668 C C . VAL A 1 91 ? 18.244 0.245 -23.687 1.00 86.75 91 VAL A C 1
ATOM 670 O O . VAL A 1 91 ? 18.262 -0.092 -24.870 1.00 86.75 91 VAL A O 1
ATOM 673 N N . THR A 1 92 ? 19.074 1.164 -23.188 1.00 86.69 92 THR A N 1
ATOM 674 C CA . THR A 1 92 ? 20.176 1.759 -23.962 1.00 86.69 92 THR A CA 1
ATOM 675 C C . THR A 1 92 ? 21.435 0.893 -23.885 1.00 86.69 92 THR A C 1
ATOM 677 O O . THR A 1 92 ? 21.565 0.048 -23.000 1.00 86.69 92 THR A O 1
ATOM 680 N N . GLY A 1 93 ? 22.385 1.106 -24.804 1.00 82.19 93 GLY A N 1
ATOM 681 C CA . GLY A 1 93 ? 23.658 0.372 -24.826 1.00 82.19 93 GLY A CA 1
ATOM 682 C C . GLY A 1 93 ? 24.434 0.461 -23.508 1.00 82.19 93 GLY A C 1
ATOM 683 O O . GLY A 1 93 ? 25.004 -0.534 -23.082 1.00 82.19 93 GLY A O 1
ATOM 684 N N . ASP A 1 94 ? 24.352 1.595 -22.807 1.00 84.06 94 ASP A N 1
ATOM 685 C CA . ASP A 1 94 ? 24.982 1.801 -21.492 1.00 84.06 94 ASP A CA 1
ATOM 686 C C . ASP A 1 94 ? 24.371 0.936 -20.377 1.00 84.06 94 ASP A C 1
ATOM 688 O O . ASP A 1 94 ? 24.978 0.748 -19.324 1.00 84.06 94 ASP A O 1
ATOM 692 N N . LYS A 1 95 ? 23.148 0.428 -20.579 1.00 83.50 95 LYS A N 1
ATOM 693 C CA . LYS A 1 95 ? 22.466 -0.493 -19.655 1.00 83.50 95 LYS A CA 1
ATOM 694 C C . LYS A 1 95 ? 22.801 -1.956 -19.935 1.00 83.50 95 LYS A C 1
ATOM 696 O O . LYS A 1 95 ? 22.418 -2.823 -19.153 1.00 83.50 95 LYS A O 1
ATOM 701 N N . LEU A 1 96 ? 23.505 -2.238 -21.029 1.00 82.12 96 LEU A N 1
ATOM 702 C CA . LEU A 1 96 ? 23.997 -3.564 -21.368 1.00 82.12 96 LEU A CA 1
ATOM 703 C C . LEU A 1 96 ? 25.478 -3.647 -20.999 1.00 82.12 96 LEU A C 1
ATOM 705 O O . LEU A 1 96 ? 26.268 -2.763 -21.319 1.00 82.12 96 LEU A O 1
ATOM 709 N N . ALA A 1 97 ? 25.876 -4.742 -20.352 1.00 78.94 97 ALA A N 1
ATOM 710 C CA . ALA A 1 97 ? 27.294 -5.056 -20.231 1.00 78.94 97 ALA A CA 1
ATOM 711 C C . ALA A 1 97 ? 27.916 -5.106 -21.641 1.00 78.94 97 ALA A C 1
ATOM 713 O O . ALA A 1 97 ? 27.232 -5.545 -22.575 1.00 78.94 97 ALA A O 1
ATOM 714 N N . PRO A 1 98 ? 29.185 -4.684 -21.818 1.00 75.56 98 PRO A N 1
ATOM 715 C CA . PRO A 1 98 ? 29.827 -4.677 -23.124 1.00 75.56 98 PRO A CA 1
ATOM 716 C C . PRO A 1 98 ? 29.675 -6.055 -23.759 1.00 75.56 98 PRO A C 1
ATOM 718 O O . PRO A 1 98 ? 30.169 -7.062 -23.241 1.00 75.56 98 PRO A O 1
ATOM 721 N N . VAL A 1 99 ? 28.930 -6.104 -24.863 1.00 69.81 99 VAL A N 1
ATOM 722 C CA . VAL A 1 99 ? 28.695 -7.348 -25.582 1.00 69.81 99 VAL A CA 1
ATOM 723 C C . VAL A 1 99 ? 30.050 -7.863 -26.041 1.00 69.81 99 VAL A C 1
ATOM 725 O O . VAL A 1 99 ? 30.728 -7.254 -26.865 1.00 69.81 99 VAL A O 1
ATOM 728 N N . ARG A 1 100 ? 30.487 -8.992 -25.477 1.00 60.00 100 ARG A N 1
ATOM 729 C CA . ARG A 1 100 ? 31.682 -9.691 -25.944 1.00 60.00 100 ARG A CA 1
ATOM 730 C C . ARG A 1 100 ? 31.345 -10.327 -27.288 1.00 60.00 100 ARG A C 1
ATOM 732 O O . ARG A 1 100 ? 31.059 -11.521 -27.373 1.00 60.00 100 ARG A O 1
ATOM 739 N N . SER A 1 101 ? 31.351 -9.526 -28.345 1.00 54.25 101 SER A N 1
ATOM 740 C CA . SER A 1 101 ? 31.303 -10.011 -29.715 1.00 54.25 101 SER A CA 1
ATOM 741 C C . SER A 1 101 ? 32.542 -10.876 -29.941 1.00 54.25 101 SER A C 1
ATOM 743 O O . SER A 1 101 ? 33.657 -10.366 -30.051 1.00 54.25 101 SER A O 1
ATOM 745 N N . LYS A 1 102 ? 32.366 -12.203 -29.968 1.00 57.09 102 LYS A N 1
ATOM 746 C CA . LYS A 1 102 ? 33.387 -13.168 -30.408 1.00 57.09 102 LYS A CA 1
ATOM 747 C C . LYS A 1 102 ? 33.592 -13.051 -31.927 1.00 57.09 102 LYS A C 1
ATOM 749 O O . LYS A 1 102 ? 33.382 -14.012 -32.657 1.00 57.09 102 LYS A O 1
ATOM 754 N N . SER A 1 103 ? 33.988 -11.879 -32.406 1.00 56.41 103 SER A N 1
ATOM 755 C CA . SER A 1 103 ? 34.178 -11.606 -33.831 1.00 56.41 103 SER A CA 1
ATOM 756 C C . SER A 1 103 ? 35.643 -11.303 -34.106 1.00 56.41 103 SER A C 1
ATOM 758 O O . SER A 1 103 ? 36.008 -10.183 -34.438 1.00 56.41 103 SER A O 1
ATOM 760 N N . SER A 1 104 ? 36.501 -12.302 -33.922 1.00 50.16 104 SER A N 1
ATOM 761 C CA . SER A 1 104 ? 37.890 -12.252 -34.395 1.00 50.16 104 SER A CA 1
ATOM 762 C C . SER A 1 104 ? 38.487 -13.657 -34.509 1.00 50.16 104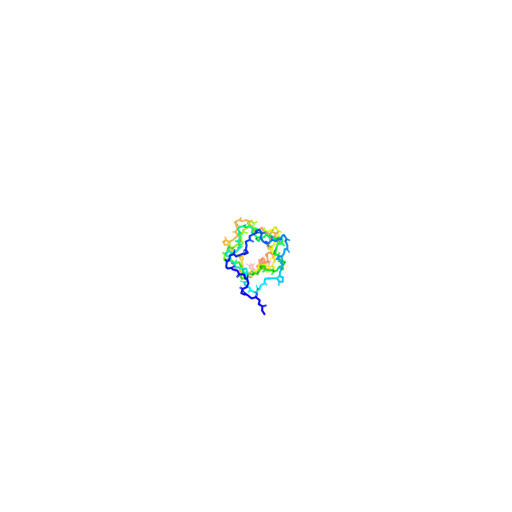 SER A C 1
ATOM 764 O O . SER A 1 104 ? 39.575 -13.947 -34.021 1.00 50.16 104 SER A O 1
ATOM 766 N N . ILE A 1 105 ? 37.772 -14.558 -35.193 1.00 52.03 105 ILE A N 1
ATOM 767 C CA . ILE A 1 105 ? 38.408 -15.738 -35.790 1.00 52.03 105 ILE A CA 1
ATOM 768 C C . ILE A 1 105 ? 39.151 -15.263 -37.049 1.00 52.03 105 ILE A C 1
ATOM 770 O O . ILE A 1 105 ? 38.577 -15.082 -38.115 1.00 52.03 105 ILE A O 1
ATOM 774 N N . LEU A 1 106 ? 40.428 -14.946 -36.834 1.00 50.56 106 LEU A N 1
ATOM 775 C CA . LEU A 1 106 ? 41.586 -15.071 -37.725 1.00 50.56 106 LEU A CA 1
ATOM 776 C C . LEU A 1 106 ? 41.299 -15.193 -39.237 1.00 50.56 106 LEU A C 1
ATOM 778 O O . LEU A 1 106 ? 41.367 -16.286 -39.799 1.00 50.56 106 LEU A O 1
ATOM 782 N N . ILE A 1 107 ? 41.149 -14.066 -39.941 1.00 48.34 107 ILE A N 1
ATOM 783 C CA . ILE A 1 107 ? 41.578 -14.026 -41.346 1.00 48.34 107 ILE A CA 1
ATOM 784 C C . ILE A 1 107 ? 43.105 -13.955 -41.305 1.00 48.34 107 ILE A C 1
ATOM 786 O O . ILE A 1 107 ? 43.697 -12.892 -41.138 1.00 48.34 107 ILE A O 1
ATOM 790 N N . SER A 1 108 ? 43.733 -15.129 -41.350 1.00 45.44 108 SER A N 1
ATOM 791 C CA . SER A 1 108 ? 45.180 -15.300 -41.434 1.00 45.44 108 SER A CA 1
ATOM 792 C C . SER A 1 108 ? 45.713 -14.607 -42.693 1.00 45.44 108 SER A C 1
ATOM 794 O O . SER A 1 108 ? 45.691 -15.161 -43.790 1.00 45.44 108 SER A O 1
ATOM 796 N N . THR A 1 109 ? 46.243 -13.396 -42.541 1.00 48.09 109 THR A N 1
ATOM 797 C CA . THR A 1 109 ? 47.023 -12.672 -43.559 1.00 48.09 109 THR A CA 1
ATOM 798 C C . THR A 1 109 ? 48.412 -13.285 -43.802 1.00 48.09 109 THR A C 1
ATOM 800 O O . THR A 1 109 ? 49.290 -12.637 -44.365 1.00 48.09 109 THR A O 1
ATOM 803 N N . ALA A 1 110 ? 48.627 -14.556 -43.442 1.00 50.44 110 ALA A N 1
ATOM 804 C CA . ALA A 1 110 ? 49.877 -15.276 -43.686 1.00 50.44 110 ALA A CA 1
ATOM 805 C C . ALA A 1 110 ? 49.848 -16.201 -44.926 1.00 50.44 110 ALA A C 1
ATOM 807 O O . ALA A 1 110 ? 50.877 -16.783 -45.258 1.00 50.44 110 ALA A O 1
ATOM 808 N N . SER A 1 111 ? 48.725 -16.327 -45.651 1.00 48.88 111 SER A N 1
ATOM 809 C CA . SER A 1 111 ? 48.593 -17.255 -46.798 1.00 48.88 111 SER A CA 1
ATOM 810 C C . SER A 1 111 ? 48.553 -16.575 -48.181 1.00 48.88 111 SER A C 1
ATOM 812 O O . SER A 1 111 ? 47.807 -16.985 -49.061 1.00 48.88 111 SER A O 1
ATOM 814 N N . VAL A 1 112 ? 49.357 -15.525 -48.408 1.00 52.00 112 VAL A N 1
ATOM 815 C CA . VAL A 1 112 ? 49.545 -14.936 -49.764 1.00 52.00 112 VAL A CA 1
ATOM 816 C C . VAL A 1 112 ? 50.985 -15.102 -50.287 1.00 52.00 112 VAL A C 1
ATOM 818 O O . VAL A 1 112 ? 51.327 -14.640 -51.368 1.00 52.00 112 VAL A O 1
ATOM 821 N N . ARG A 1 113 ? 51.857 -15.830 -49.579 1.00 51.81 113 ARG A N 1
ATOM 822 C CA . ARG A 1 113 ? 53.211 -16.166 -50.058 1.00 51.81 113 ARG A CA 1
ATOM 823 C C . ARG A 1 113 ? 53.369 -17.674 -50.252 1.00 51.81 113 ARG A C 1
ATOM 825 O O . ARG A 1 113 ? 54.044 -18.274 -49.428 1.00 51.81 113 ARG A O 1
ATOM 832 N N . ASN A 1 114 ? 52.732 -18.285 -51.269 1.00 47.97 114 ASN A N 1
ATOM 833 C CA . ASN A 1 114 ? 53.251 -19.533 -51.886 1.00 47.97 114 ASN A CA 1
ATOM 834 C C . ASN A 1 114 ? 52.504 -20.150 -53.101 1.00 47.97 114 ASN A C 1
ATOM 836 O O . ASN A 1 114 ? 52.651 -21.346 -53.329 1.00 47.97 114 ASN A O 1
ATOM 840 N N . ILE A 1 115 ? 51.734 -19.419 -53.924 1.00 49.88 115 ILE A N 1
ATOM 841 C CA . ILE A 1 115 ? 51.039 -20.040 -55.089 1.00 49.88 115 ILE A CA 1
ATOM 842 C C . ILE A 1 115 ? 51.374 -19.356 -56.430 1.00 49.88 115 ILE A C 1
ATOM 844 O O . ILE A 1 115 ? 50.511 -19.120 -57.259 1.00 49.88 115 ILE A O 1
ATOM 848 N N . CYS A 1 116 ? 52.646 -19.043 -56.701 1.00 41.25 116 CYS A N 1
ATOM 849 C CA . CYS A 1 116 ? 53.063 -18.849 -58.101 1.00 41.25 116 CYS A CA 1
ATOM 850 C C . CYS A 1 116 ? 54.550 -19.157 -58.321 1.00 41.25 116 CYS A C 1
ATOM 852 O O . CYS A 1 116 ? 55.345 -18.310 -58.710 1.00 41.25 116 CYS A O 1
ATOM 854 N N . VAL A 1 117 ? 54.933 -20.399 -58.046 1.00 45.78 117 VAL A N 1
ATOM 855 C CA . VAL A 1 117 ? 56.040 -21.058 -58.742 1.00 45.78 117 VAL A CA 1
ATOM 856 C C . VAL A 1 117 ? 55.535 -22.440 -59.129 1.00 45.78 117 VAL A C 1
ATOM 858 O O . VAL A 1 117 ? 55.146 -23.190 -58.242 1.00 45.78 117 VAL A O 1
ATOM 861 N N . ILE A 1 118 ? 55.508 -22.722 -60.441 1.00 36.00 118 ILE A N 1
ATOM 862 C CA . ILE A 1 118 ? 55.636 -24.020 -61.147 1.00 36.00 118 ILE A CA 1
ATOM 863 C C . ILE A 1 118 ? 54.789 -24.010 -62.448 1.00 36.00 118 ILE A C 1
ATOM 865 O O . ILE A 1 118 ? 53.583 -24.207 -62.412 1.00 36.00 118 ILE A O 1
ATOM 869 N N . LYS A 1 119 ? 55.497 -23.798 -63.575 1.00 37.09 119 LYS A N 1
ATOM 870 C CA . LYS A 1 119 ? 55.365 -24.403 -64.928 1.00 37.09 119 LYS A CA 1
ATOM 871 C C . LYS A 1 119 ? 53.969 -24.497 -65.580 1.00 37.09 119 LYS A C 1
ATOM 873 O O . LYS A 1 119 ? 53.193 -25.361 -65.193 1.00 37.09 119 LYS A O 1
ATOM 878 N N . VAL A 1 120 ? 53.734 -23.751 -66.669 1.00 42.88 120 VAL A N 1
ATOM 879 C CA . VAL A 1 120 ? 54.029 -24.080 -68.092 1.00 42.88 120 VAL A CA 1
ATOM 880 C C . VAL A 1 120 ? 54.209 -22.766 -68.848 1.00 42.88 120 VAL A C 1
ATOM 882 O O . VAL A 1 120 ? 53.462 -21.817 -68.526 1.00 42.88 120 VAL A O 1
#